Protein AF-S9PGM5-F1 (afdb_monomer)

Structure (mmCIF, N/CA/C/O backbone):
data_AF-S9PGM5-F1
#
_entry.id   AF-S9PGM5-F1
#
loop_
_atom_site.group_PDB
_atom_site.id
_atom_site.type_symbol
_atom_site.label_atom_id
_atom_site.label_alt_id
_atom_site.label_comp_id
_atom_site.label_asym_id
_atom_site.label_entity_id
_atom_site.label_seq_id
_atom_site.pdbx_PDB_ins_code
_atom_site.Cartn_x
_atom_site.Cartn_y
_atom_site.Cartn_z
_atom_site.occupancy
_atom_site.B_iso_or_equiv
_atom_site.auth_seq_id
_atom_site.auth_comp_id
_atom_site.auth_asym_id
_atom_site.auth_atom_id
_atom_site.pdbx_PDB_model_num
ATOM 1 N N . MET A 1 1 ? 6.949 8.025 16.332 1.00 60.84 1 MET A N 1
ATOM 2 C CA . MET A 1 1 ? 6.185 6.788 16.071 1.00 60.84 1 MET A CA 1
ATOM 3 C C . MET A 1 1 ? 4.899 7.222 15.397 1.00 60.84 1 MET A C 1
ATOM 5 O O . MET A 1 1 ? 4.249 8.088 15.962 1.00 60.84 1 MET A O 1
ATOM 9 N N . THR A 1 2 ? 4.579 6.719 14.207 1.00 70.44 2 THR A N 1
ATOM 10 C CA . THR A 1 2 ? 3.308 7.047 13.539 1.00 70.44 2 THR A CA 1
ATOM 11 C C . THR A 1 2 ? 2.239 6.068 14.009 1.00 70.44 2 THR A C 1
ATOM 13 O O . THR A 1 2 ? 2.473 4.860 14.025 1.00 70.44 2 THR A O 1
ATOM 16 N N . THR A 1 3 ? 1.085 6.575 14.420 1.00 79.44 3 THR A N 1
ATOM 17 C CA . THR A 1 3 ? -0.036 5.779 14.928 1.00 79.44 3 THR A CA 1
ATOM 18 C C . THR A 1 3 ? -1.001 5.384 13.809 1.00 79.44 3 THR A C 1
ATOM 20 O O . THR A 1 3 ? -1.098 6.050 12.777 1.00 79.44 3 THR A O 1
ATOM 23 N N . ALA A 1 4 ? -1.786 4.324 14.027 1.00 81.75 4 ALA A N 1
ATOM 24 C CA . ALA A 1 4 ? -2.851 3.932 13.097 1.00 81.75 4 ALA A CA 1
ATOM 25 C C . ALA A 1 4 ? -3.877 5.063 12.878 1.00 81.75 4 ALA A C 1
ATOM 27 O O . ALA A 1 4 ? -4.326 5.289 11.759 1.00 81.75 4 ALA A O 1
ATOM 28 N N . ALA A 1 5 ? -4.191 5.827 13.931 1.00 84.69 5 ALA A N 1
ATOM 29 C CA . ALA A 1 5 ? -5.116 6.956 13.859 1.00 84.69 5 ALA A CA 1
ATOM 30 C C . ALA A 1 5 ? -4.608 8.101 12.966 1.00 84.69 5 ALA A C 1
ATOM 32 O O . ALA A 1 5 ? -5.417 8.826 12.389 1.00 84.69 5 ALA A O 1
ATOM 33 N N . GLU A 1 6 ? -3.291 8.278 12.850 1.00 86.75 6 GLU A N 1
ATOM 34 C CA . GLU A 1 6 ? -2.687 9.255 11.937 1.00 86.75 6 GLU A CA 1
ATOM 35 C C . GLU A 1 6 ? -2.708 8.747 10.491 1.00 86.75 6 GLU A C 1
ATOM 37 O O . GLU A 1 6 ? -3.097 9.486 9.588 1.00 86.75 6 GLU A O 1
ATOM 42 N N . LEU A 1 7 ? -2.382 7.468 10.277 1.00 88.75 7 LEU A N 1
ATOM 43 C CA . LEU A 1 7 ? -2.389 6.836 8.951 1.00 88.75 7 LEU A CA 1
ATOM 44 C C . LEU A 1 7 ? -3.792 6.743 8.327 1.00 88.75 7 LEU A C 1
ATOM 46 O O . LEU A 1 7 ? -3.921 6.776 7.107 1.00 88.75 7 LEU A O 1
ATOM 50 N N . LEU A 1 8 ? -4.846 6.661 9.146 1.00 91.12 8 LEU A N 1
ATOM 51 C CA . LEU A 1 8 ? -6.242 6.691 8.685 1.00 91.12 8 LEU A CA 1
ATOM 52 C C . LEU A 1 8 ? -6.701 8.079 8.216 1.00 91.12 8 LEU A C 1
ATOM 54 O O . LEU A 1 8 ? -7.663 8.185 7.460 1.00 91.12 8 LEU A O 1
ATOM 58 N N . LYS A 1 9 ? -6.054 9.151 8.684 1.00 91.88 9 LYS A N 1
ATOM 59 C CA . LYS A 1 9 ? -6.465 10.535 8.391 1.00 91.88 9 LYS A CA 1
ATOM 60 C C . LYS A 1 9 ? -5.727 11.131 7.203 1.00 91.88 9 LYS A C 1
ATOM 62 O O . LYS A 1 9 ? -6.265 12.018 6.545 1.00 91.88 9 LYS A O 1
ATOM 67 N N . THR A 1 10 ? -4.516 10.652 6.938 1.00 89.00 10 THR A N 1
ATOM 68 C CA . THR A 1 10 ? -3.624 11.256 5.952 1.00 89.00 10 THR A CA 1
ATOM 69 C C . THR A 1 10 ? -3.140 10.199 4.964 1.00 89.00 10 THR A C 1
ATOM 71 O O . THR A 1 10 ? -2.532 9.214 5.387 1.00 89.00 10 THR A O 1
ATOM 74 N N . PRO A 1 11 ? -3.363 10.389 3.649 1.00 91.69 11 PRO A N 1
ATOM 75 C CA . PRO A 1 11 ? -2.775 9.526 2.634 1.00 91.69 11 PRO A CA 1
ATOM 76 C C . PRO A 1 11 ? -1.246 9.538 2.713 1.00 91.69 11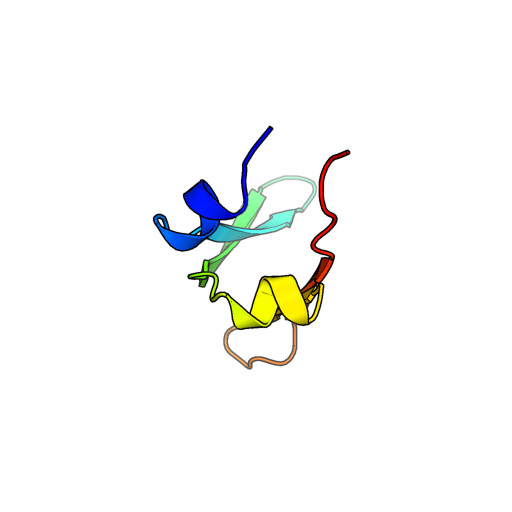 PRO A C 1
ATOM 78 O O . PRO A 1 11 ? -0.631 10.589 2.902 1.00 91.69 11 PRO A O 1
ATOM 81 N N . VAL A 1 12 ? -0.628 8.379 2.514 1.00 91.25 12 VAL A N 1
ATOM 82 C CA . VAL A 1 12 ? 0.826 8.246 2.407 1.00 91.25 12 VAL A CA 1
ATOM 83 C C . VAL A 1 12 ? 1.224 8.323 0.941 1.00 91.25 12 VAL A C 1
ATOM 85 O O . VAL A 1 12 ? 0.680 7.596 0.113 1.00 91.25 12 VAL A O 1
ATOM 88 N N . SER A 1 13 ? 2.175 9.201 0.628 1.00 93.25 13 SER A N 1
ATOM 89 C CA . SER A 1 13 ? 2.787 9.267 -0.700 1.00 93.25 13 SER A CA 1
ATOM 90 C C . SER A 1 13 ? 3.914 8.247 -0.810 1.00 93.25 13 SER A C 1
ATOM 92 O O . SER A 1 13 ? 4.732 8.118 0.103 1.00 93.25 13 SER A O 1
ATOM 94 N N . ILE A 1 14 ? 3.958 7.533 -1.927 1.00 92.62 14 ILE A N 1
ATOM 95 C CA . ILE A 1 14 ? 4.965 6.525 -2.241 1.00 92.62 14 ILE A CA 1
ATOM 96 C C . ILE A 1 14 ? 5.598 6.918 -3.567 1.00 92.62 14 ILE A C 1
ATOM 98 O O . ILE A 1 14 ? 4.918 6.990 -4.590 1.00 92.62 14 ILE A O 1
ATOM 102 N N . ASN A 1 15 ? 6.907 7.148 -3.529 1.00 92.75 15 ASN A N 1
ATOM 103 C CA . ASN A 1 15 ? 7.725 7.418 -4.701 1.00 92.75 15 ASN A CA 1
ATOM 104 C C . ASN A 1 15 ? 8.658 6.232 -4.920 1.00 92.75 15 ASN A C 1
ATOM 106 O O . ASN A 1 15 ? 9.387 5.836 -4.010 1.00 92.75 15 ASN A O 1
ATOM 110 N N . VAL A 1 16 ? 8.611 5.674 -6.119 1.00 90.69 16 VAL A N 1
ATOM 111 C CA . VAL A 1 16 ? 9.514 4.631 -6.587 1.00 90.69 16 VAL A CA 1
ATOM 112 C C . VAL A 1 16 ? 10.575 5.312 -7.425 1.00 90.69 16 VAL A C 1
ATOM 114 O O . VAL A 1 16 ? 10.260 6.029 -8.377 1.00 90.69 16 VAL A O 1
ATOM 117 N N . ILE A 1 17 ? 11.817 5.090 -7.035 1.00 90.88 17 ILE A N 1
ATOM 118 C CA . ILE A 1 17 ? 12.992 5.678 -7.653 1.00 90.88 17 ILE A CA 1
ATOM 119 C C . ILE A 1 17 ? 13.789 4.520 -8.237 1.00 90.88 17 ILE A C 1
ATOM 121 O O . ILE A 1 17 ? 14.015 3.525 -7.540 1.00 90.88 17 ILE A O 1
ATOM 125 N N . ASP A 1 18 ? 14.161 4.635 -9.506 1.00 86.94 18 ASP A N 1
ATOM 126 C CA . ASP A 1 18 ? 15.204 3.796 -10.074 1.00 86.94 18 ASP A CA 1
ATOM 127 C C . ASP A 1 18 ? 16.545 4.338 -9.585 1.00 86.94 18 ASP A C 1
ATOM 129 O O . ASP A 1 18 ? 16.864 5.507 -9.798 1.00 86.94 18 ASP A O 1
ATOM 133 N N . VAL A 1 19 ? 17.265 3.511 -8.831 1.00 87.88 19 VAL A N 1
ATOM 134 C CA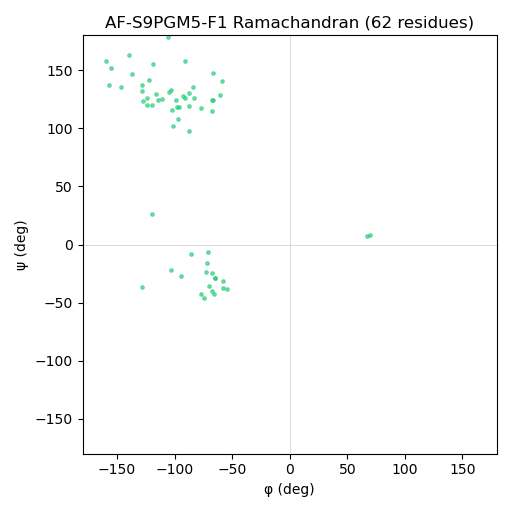 . VAL A 1 19 ? 18.529 3.897 -8.206 1.00 87.88 19 VAL A CA 1
ATOM 135 C C . VAL A 1 19 ? 19.643 3.306 -9.049 1.00 87.88 19 VAL A C 1
ATOM 137 O O . VAL A 1 19 ? 19.945 2.113 -8.941 1.00 87.88 19 VAL A O 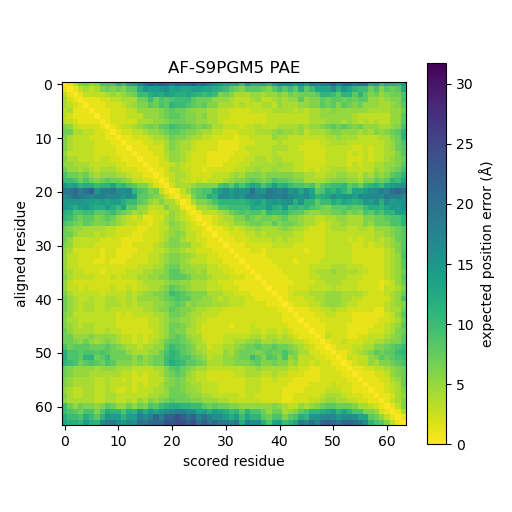1
ATOM 140 N N . ASP A 1 20 ? 20.265 4.143 -9.874 1.00 84.94 20 ASP A N 1
ATOM 141 C CA . ASP A 1 20 ? 21.506 3.806 -10.558 1.00 84.94 20 ASP A CA 1
ATOM 142 C C . ASP A 1 20 ? 22.709 4.537 -9.929 1.00 84.94 20 ASP A C 1
ATOM 144 O O . ASP A 1 20 ? 22.600 5.252 -8.933 1.00 84.94 20 ASP A O 1
ATOM 148 N N . ALA A 1 21 ? 23.915 4.292 -10.449 1.00 67.12 21 ALA A N 1
ATOM 149 C CA . ALA A 1 21 ? 25.136 4.858 -9.871 1.00 67.12 21 ALA A CA 1
ATOM 150 C C . ALA A 1 21 ? 25.292 6.378 -10.095 1.00 67.12 21 ALA A C 1
ATOM 152 O O . ALA A 1 21 ? 26.249 6.964 -9.582 1.00 67.12 21 ALA A O 1
ATOM 153 N N . PHE A 1 22 ? 24.412 7.006 -10.880 1.00 71.56 22 PHE A N 1
ATOM 154 C CA . PHE A 1 22 ? 24.582 8.362 -11.392 1.00 71.56 22 PHE A CA 1
ATOM 155 C C . PHE A 1 22 ? 23.380 9.277 -11.124 1.00 71.56 22 PHE A C 1
ATOM 157 O O . PHE A 1 22 ? 23.606 10.455 -10.839 1.00 71.56 22 PHE A O 1
ATOM 164 N N . PHE A 1 23 ? 22.145 8.776 -11.174 1.00 76.06 23 PHE A N 1
ATOM 165 C CA . PHE A 1 23 ? 20.919 9.544 -10.982 1.00 76.06 23 PHE A CA 1
ATOM 166 C C . PHE A 1 23 ? 19.817 8.711 -10.310 1.00 76.06 23 PHE A C 1
ATOM 168 O O . PHE A 1 23 ? 19.549 7.568 -10.667 1.00 76.06 23 PHE A O 1
ATOM 175 N N . ASP A 1 24 ? 19.156 9.337 -9.337 1.00 85.19 24 ASP A N 1
ATOM 176 C CA . ASP A 1 24 ? 17.938 8.826 -8.715 1.00 85.19 24 ASP A CA 1
ATOM 177 C C . ASP A 1 24 ? 16.734 9.312 -9.539 1.00 85.19 24 ASP A C 1
ATOM 179 O O . ASP A 1 24 ? 16.272 10.445 -9.361 1.00 85.19 24 ASP A O 1
ATOM 183 N N . ASP A 1 25 ? 16.225 8.468 -10.439 1.00 84.00 25 ASP A N 1
ATOM 184 C CA . ASP A 1 25 ? 15.142 8.821 -11.363 1.00 84.00 25 ASP A CA 1
ATOM 185 C C . ASP A 1 25 ? 13.770 8.365 -10.825 1.00 84.00 25 ASP A C 1
ATOM 187 O O . ASP A 1 25 ? 13.528 7.167 -10.649 1.00 84.00 25 ASP A O 1
ATOM 191 N N . PRO A 1 26 ? 12.811 9.278 -10.563 1.00 86.00 26 PRO A N 1
ATOM 192 C CA . PRO A 1 26 ? 11.462 8.891 -10.161 1.00 86.00 26 PRO A CA 1
ATOM 193 C C . PRO A 1 26 ? 10.729 8.188 -11.310 1.00 86.00 26 PRO A C 1
ATOM 195 O O . PRO A 1 26 ? 10.408 8.807 -12.325 1.00 86.00 26 PRO A O 1
ATOM 198 N N . ILE A 1 27 ? 10.405 6.908 -11.132 1.00 89.31 27 ILE A N 1
ATOM 199 C CA . ILE A 1 27 ? 9.737 6.092 -12.160 1.00 89.31 27 ILE A CA 1
ATOM 200 C C . ILE A 1 27 ? 8.245 5.889 -11.896 1.00 89.31 27 ILE A C 1
ATOM 202 O O . ILE A 1 27 ? 7.484 5.594 -12.819 1.00 89.31 27 ILE A O 1
ATOM 206 N N . PHE A 1 28 ? 7.799 6.042 -10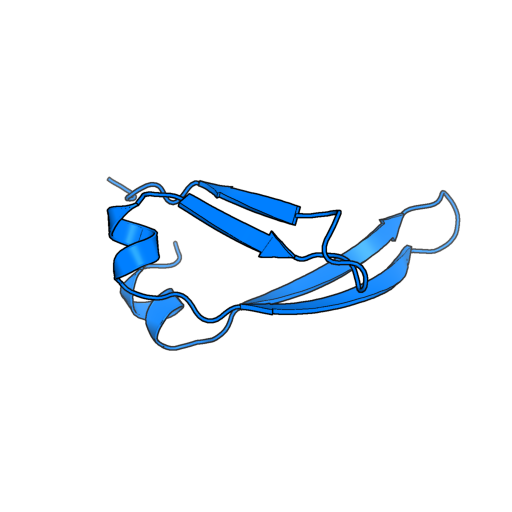.647 1.00 90.75 28 PHE A N 1
ATOM 207 C CA . PHE A 1 28 ? 6.390 5.897 -10.296 1.00 90.75 28 PHE A CA 1
ATOM 208 C C . PHE A 1 28 ? 6.052 6.638 -9.004 1.00 90.75 28 PHE A C 1
ATOM 210 O O . PHE A 1 28 ? 6.768 6.534 -8.011 1.00 90.75 28 PHE A O 1
ATOM 217 N N . THR A 1 29 ? 4.915 7.328 -8.987 1.00 92.75 29 THR A N 1
ATOM 218 C CA . THR A 1 29 ? 4.379 7.966 -7.783 1.00 92.75 29 THR A CA 1
ATOM 219 C C . THR A 1 29 ? 2.939 7.536 -7.588 1.00 92.75 29 THR A C 1
ATOM 221 O O . THR A 1 29 ? 2.126 7.598 -8.509 1.00 92.75 29 THR A O 1
ATOM 22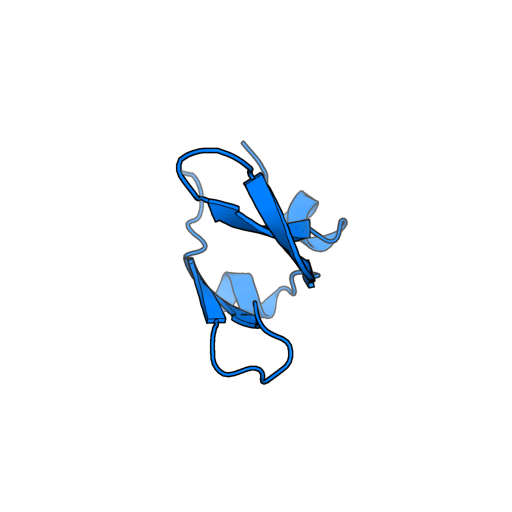4 N N . THR A 1 30 ? 2.612 7.128 -6.368 1.00 92.81 30 THR A N 1
ATOM 225 C CA . THR A 1 30 ? 1.249 6.788 -5.968 1.00 92.81 30 THR A CA 1
ATOM 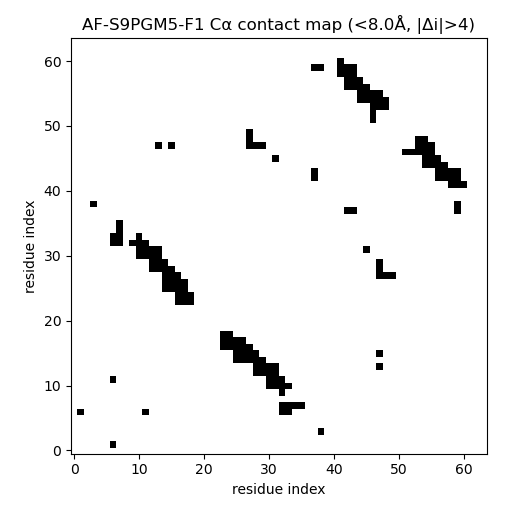226 C C . THR A 1 30 ? 0.956 7.301 -4.566 1.00 92.81 30 THR A C 1
ATOM 228 O O . THR A 1 30 ? 1.860 7.637 -3.802 1.00 92.81 30 THR A O 1
ATOM 231 N N . SER A 1 31 ? -0.322 7.362 -4.218 1.00 93.94 31 SER A N 1
ATOM 232 C CA . SER A 1 31 ? -0.774 7.649 -2.866 1.00 93.94 31 SER A CA 1
ATOM 233 C C . SER A 1 31 ? -1.645 6.508 -2.359 1.00 93.94 31 SER A C 1
ATOM 235 O O . SER A 1 31 ? -2.437 5.922 -3.099 1.00 93.94 31 SER A O 1
ATOM 237 N N . TYR A 1 32 ? -1.490 6.178 -1.080 1.00 94.06 32 TYR A N 1
ATOM 238 C CA . TYR A 1 32 ? -2.281 5.151 -0.421 1.00 94.06 32 TYR A CA 1
ATOM 239 C C . TYR A 1 32 ? -2.991 5.712 0.806 1.00 94.06 32 TYR A C 1
ATOM 241 O O . TYR A 1 32 ? -2.366 6.280 1.703 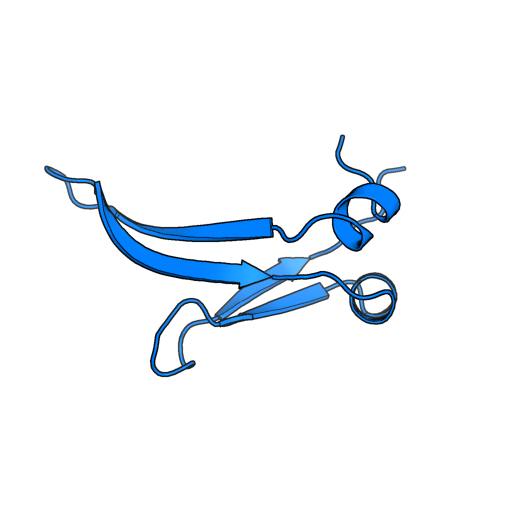1.00 94.06 32 TYR A O 1
ATOM 249 N N . SER A 1 33 ? -4.308 5.527 0.856 1.00 95.00 33 SER A N 1
ATOM 250 C CA . SER A 1 33 ? -5.130 5.849 2.020 1.00 95.00 33 SER A CA 1
ATOM 251 C C . SER A 1 33 ? -5.454 4.569 2.774 1.00 95.00 33 SER A C 1
ATOM 253 O O . SER A 1 33 ? -6.154 3.700 2.249 1.00 95.00 33 SER A O 1
ATOM 255 N N . PHE A 1 34 ? -4.960 4.473 4.006 1.00 93.50 34 PHE A N 1
ATOM 256 C CA . PHE A 1 34 ? -5.226 3.326 4.861 1.00 93.50 34 PHE A CA 1
ATOM 257 C C . PHE A 1 34 ? -6.697 3.247 5.252 1.00 93.50 34 PHE A C 1
ATOM 259 O O . PHE A 1 34 ? -7.374 4.258 5.446 1.00 93.50 34 PHE A O 1
ATOM 266 N N . LYS A 1 35 ? -7.173 2.015 5.408 1.00 93.06 35 LYS A N 1
ATOM 267 C CA . LYS A 1 35 ? -8.507 1.682 5.904 1.00 93.06 35 LYS A CA 1
ATOM 268 C C . LYS A 1 35 ? -8.380 0.866 7.179 1.00 93.06 35 LYS A C 1
ATOM 270 O O . LYS A 1 35 ? -7.398 0.159 7.375 1.00 93.06 35 LYS A O 1
ATOM 275 N N . GLU A 1 36 ? -9.409 0.894 8.020 1.00 91.25 36 GLU A N 1
ATOM 276 C CA . GLU A 1 36 ? -9.434 0.098 9.256 1.00 91.25 36 GLU A CA 1
ATOM 277 C C . GLU A 1 36 ? -9.197 -1.397 8.987 1.00 91.25 36 GLU A C 1
ATOM 279 O O . 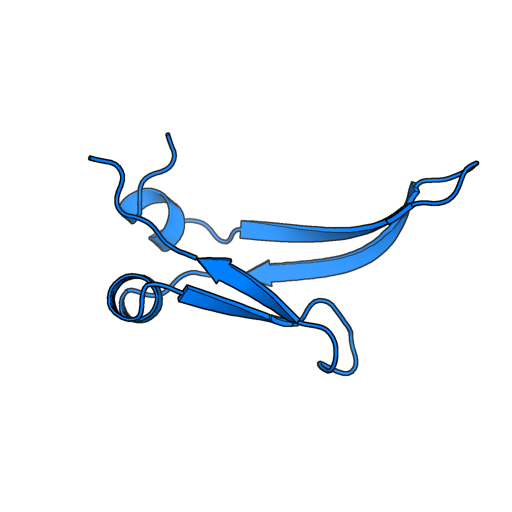GLU A 1 36 ? -8.450 -2.051 9.714 1.00 91.25 36 GLU A O 1
ATOM 284 N N . ALA A 1 37 ? -9.748 -1.911 7.881 1.00 90.19 37 ALA A N 1
ATOM 285 C CA . ALA A 1 37 ? -9.553 -3.289 7.437 1.00 90.19 37 ALA A CA 1
ATOM 286 C C . ALA A 1 37 ? -8.074 -3.661 7.215 1.00 90.19 37 ALA A C 1
ATOM 288 O O . ALA A 1 37 ? -7.700 -4.806 7.461 1.00 90.19 37 ALA A O 1
ATOM 289 N N . ASP A 1 38 ? -7.218 -2.717 6.811 1.00 91.62 38 ASP A N 1
ATOM 290 C CA . ASP A 1 38 ? -5.791 -2.979 6.580 1.00 91.62 38 ASP A CA 1
ATOM 291 C C . ASP A 1 38 ? -5.077 -3.300 7.897 1.00 91.62 38 ASP A C 1
ATOM 293 O O . ASP A 1 38 ? -4.261 -4.220 7.970 1.00 91.62 38 ASP A O 1
ATOM 297 N N . PHE A 1 39 ? -5.430 -2.582 8.968 1.00 89.38 39 PHE A N 1
ATOM 298 C CA . PHE A 1 39 ? -4.879 -2.805 10.305 1.00 89.38 39 PHE A CA 1
ATOM 299 C C . PHE A 1 39 ? -5.378 -4.113 10.918 1.00 89.38 39 PHE A C 1
ATOM 301 O O . PHE A 1 39 ? -4.605 -4.793 11.588 1.00 89.38 39 PHE A O 1
ATOM 308 N N . VAL A 1 40 ? -6.635 -4.493 10.654 1.00 89.50 40 VAL A N 1
ATOM 309 C CA . VAL A 1 40 ? -7.190 -5.797 11.062 1.00 89.50 40 VAL A CA 1
ATOM 310 C C . VAL A 1 40 ? -6.488 -6.940 10.327 1.00 89.50 40 VAL A C 1
ATOM 312 O O . VAL A 1 40 ? -6.118 -7.935 10.945 1.00 89.50 40 VAL A O 1
ATOM 315 N N . ASN A 1 41 ? -6.238 -6.779 9.026 1.00 90.69 41 ASN A N 1
ATOM 316 C CA . ASN A 1 41 ? -5.509 -7.753 8.212 1.00 90.69 41 ASN A CA 1
ATOM 317 C C . ASN A 1 41 ? -4.003 -7.796 8.532 1.00 90.69 41 ASN A C 1
ATOM 319 O O . ASN A 1 41 ? -3.310 -8.730 8.125 1.00 90.69 41 ASN A O 1
ATOM 323 N N . GLY A 1 42 ? -3.472 -6.778 9.219 1.00 90.62 42 GLY A N 1
ATOM 324 C CA . GLY A 1 42 ? -2.062 -6.668 9.601 1.00 90.62 42 GLY A CA 1
ATOM 325 C C . GLY A 1 42 ? -1.099 -6.48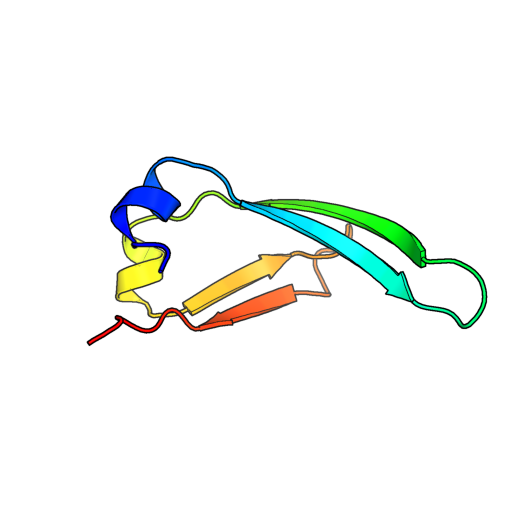0 8.423 1.00 90.62 42 GLY A C 1
ATOM 326 O O . GLY A 1 42 ? 0.121 -6.540 8.602 1.00 90.62 42 GLY A O 1
ATOM 327 N N . SER A 1 43 ? -1.611 -6.276 7.208 1.00 93.44 43 SER A N 1
ATOM 328 C CA . SER A 1 43 ? -0.801 -6.007 6.022 1.00 93.44 43 SER A CA 1
ATOM 329 C C . SER A 1 43 ? -1.602 -5.336 4.913 1.00 93.44 43 SER A C 1
ATOM 331 O O . SER A 1 43 ? -2.825 -5.455 4.854 1.00 93.44 43 SER A O 1
ATOM 333 N N . VAL A 1 44 ? -0.883 -4.661 4.019 1.00 94.00 44 VAL A N 1
ATOM 334 C CA . VAL A 1 44 ? -1.424 -4.016 2.821 1.00 94.00 44 VAL A CA 1
ATOM 335 C C . VAL A 1 44 ? -0.516 -4.281 1.623 1.00 94.00 44 VAL A C 1
ATOM 337 O O . VAL A 1 44 ? 0.705 -4.367 1.772 1.00 94.00 44 VAL A O 1
ATOM 340 N N . GLU A 1 45 ? -1.111 -4.398 0.438 1.00 94.56 45 GLU A N 1
ATOM 341 C CA . GLU A 1 45 ? -0.404 -4.463 -0.841 1.00 94.56 45 GLU A CA 1
ATOM 342 C C . GLU A 1 45 ? -0.731 -3.232 -1.684 1.00 94.56 45 GLU A C 1
ATOM 344 O O . GLU A 1 45 ? -1.896 -2.951 -1.963 1.00 94.56 45 GLU A O 1
ATOM 349 N N . ILE A 1 46 ? 0.304 -2.510 -2.103 1.00 93.62 46 ILE A N 1
ATOM 350 C CA . ILE A 1 46 ? 0.176 -1.248 -2.829 1.00 93.62 46 ILE A CA 1
ATOM 351 C C . ILE A 1 46 ? 0.839 -1.411 -4.198 1.00 93.62 46 ILE A C 1
ATOM 353 O O . ILE A 1 46 ? 2.033 -1.707 -4.243 1.00 93.62 46 ILE A O 1
ATOM 357 N N . PRO A 1 47 ? 0.118 -1.238 -5.318 1.00 93.38 47 PRO A N 1
ATOM 358 C CA . PRO A 1 47 ? 0.728 -1.233 -6.643 1.00 93.38 47 PRO A CA 1
ATOM 359 C C . PRO A 1 47 ? 1.758 -0.106 -6.761 1.00 93.38 47 PRO A C 1
ATOM 361 O O . PRO A 1 47 ? 1.458 1.047 -6.456 1.00 93.38 47 PRO A O 1
ATOM 364 N N . ILE A 1 48 ? 2.962 -0.446 -7.211 1.00 92.06 48 ILE A N 1
ATOM 365 C CA . ILE A 1 48 ? 4.096 0.477 -7.384 1.00 92.06 48 ILE A CA 1
ATOM 366 C C . ILE A 1 48 ? 4.570 0.525 -8.843 1.00 92.06 48 ILE A C 1
ATOM 368 O O . ILE A 1 48 ? 5.739 0.752 -9.132 1.00 92.06 48 ILE A O 1
ATOM 372 N N . SER A 1 49 ? 3.658 0.238 -9.766 1.00 91.50 49 SER A N 1
ATOM 373 C CA . SER A 1 49 ? 3.891 0.203 -11.209 1.00 91.50 49 SER A CA 1
ATOM 374 C C . SER A 1 49 ? 2.576 0.447 -11.944 1.00 91.50 49 SER A C 1
ATOM 376 O O . SER A 1 49 ? 1.503 0.114 -11.434 1.00 91.50 49 SER A O 1
ATOM 378 N N . SER A 1 50 ? 2.655 1.013 -13.149 1.00 85.56 50 SER A N 1
ATOM 379 C CA . SER A 1 50 ? 1.476 1.335 -13.964 1.00 85.56 50 SER A CA 1
ATOM 380 C C . SER A 1 50 ? 0.728 0.100 -14.476 1.00 85.56 50 SER A C 1
ATOM 382 O O . SER A 1 50 ? -0.466 0.184 -14.746 1.00 85.56 50 SER A O 1
ATOM 384 N N . ASP A 1 51 ? 1.408 -1.042 -14.603 1.00 88.31 51 ASP A N 1
ATOM 385 C CA . ASP A 1 51 ? 0.812 -2.325 -15.000 1.00 88.31 51 ASP A CA 1
ATOM 386 C C . ASP A 1 51 ? 0.223 -3.112 -13.811 1.00 88.31 51 ASP A C 1
ATOM 388 O O . ASP A 1 51 ? -0.460 -4.118 -14.004 1.00 88.31 51 ASP A O 1
ATOM 392 N N . GLY A 1 52 ? 0.461 -2.648 -12.578 1.00 83.56 52 GLY A N 1
ATOM 393 C CA . GLY A 1 52 ? -0.007 -3.280 -11.347 1.00 83.56 52 GLY A CA 1
ATOM 394 C C . GLY A 1 52 ? 0.677 -4.608 -11.007 1.00 83.56 52 GLY A C 1
ATOM 395 O O . GLY A 1 52 ? 0.240 -5.284 -10.069 1.00 83.56 52 GLY A O 1
ATOM 396 N N . VAL A 1 53 ? 1.729 -4.989 -11.739 1.00 90.31 53 VAL A N 1
ATOM 397 C CA . VAL A 1 53 ? 2.459 -6.247 -11.532 1.00 90.31 53 VAL A CA 1
ATOM 398 C C . VAL A 1 53 ? 3.335 -6.141 -10.290 1.00 90.31 53 VAL A C 1
ATOM 400 O O . VAL A 1 53 ? 3.309 -7.021 -9.426 1.00 90.31 53 VAL A O 1
ATOM 403 N N . SER A 1 54 ? 4.065 -5.034 -10.159 1.00 91.44 54 SER A N 1
ATOM 404 C CA . SER A 1 54 ? 4.917 -4.773 -9.002 1.00 91.44 54 SER A CA 1
ATOM 405 C C . SER A 1 54 ? 4.097 -4.183 -7.862 1.00 91.44 54 SER A C 1
ATOM 407 O O . SER A 1 54 ? 3.426 -3.157 -8.023 1.00 91.44 54 SER A O 1
ATOM 409 N N . LYS A 1 55 ? 4.178 -4.816 -6.688 1.00 94.12 55 LYS A N 1
ATOM 410 C CA . LYS A 1 55 ? 3.471 -4.406 -5.472 1.00 94.12 55 LYS A CA 1
ATOM 411 C C . LYS A 1 55 ? 4.426 -4.277 -4.292 1.00 94.12 55 LYS A C 1
ATOM 413 O O . LYS A 1 55 ? 5.246 -5.158 -4.046 1.00 94.12 55 LYS A O 1
ATOM 418 N N . LEU A 1 56 ? 4.254 -3.216 -3.514 1.00 92.50 56 LEU A N 1
ATOM 419 C CA . LEU A 1 56 ? 4.866 -3.040 -2.206 1.00 92.50 56 LEU A CA 1
ATOM 420 C C . LEU A 1 56 ? 3.960 -3.664 -1.146 1.00 92.50 56 LEU A C 1
ATOM 422 O O . LEU A 1 56 ? 2.820 -3.233 -0.966 1.00 92.50 56 LEU A O 1
ATOM 426 N N . LYS A 1 57 ? 4.469 -4.665 -0.428 1.00 93.94 57 LYS A N 1
ATOM 427 C CA . LYS A 1 57 ? 3.767 -5.259 0.709 1.00 93.94 57 LYS A CA 1
ATOM 428 C C . LYS A 1 57 ? 4.284 -4.665 2.010 1.00 93.94 57 LYS A C 1
ATOM 430 O O . LYS A 1 57 ? 5.450 -4.845 2.351 1.00 93.94 57 LYS A O 1
ATOM 435 N N . LEU A 1 58 ? 3.409 -3.998 2.754 1.00 90.62 58 LEU A N 1
ATOM 436 C CA . LEU A 1 58 ? 3.727 -3.454 4.070 1.00 90.62 58 LEU A CA 1
ATOM 437 C C . LEU A 1 58 ? 3.084 -4.317 5.147 1.00 90.62 58 LEU A C 1
ATOM 439 O O . LEU A 1 58 ? 1.896 -4.634 5.081 1.00 90.62 58 LEU A O 1
ATOM 443 N N . ARG A 1 59 ? 3.872 -4.686 6.156 1.00 91.62 59 ARG A N 1
ATOM 444 C CA . ARG A 1 59 ? 3.372 -5.329 7.371 1.00 91.62 59 ARG A CA 1
ATOM 445 C C . ARG A 1 59 ? 3.044 -4.249 8.394 1.00 91.62 59 ARG A C 1
ATOM 447 O O . ARG A 1 59 ? 3.900 -3.434 8.721 1.00 91.62 59 ARG A O 1
ATOM 454 N N . LEU A 1 60 ? 1.824 -4.272 8.912 1.00 88.19 60 LEU A N 1
ATOM 455 C CA . LEU A 1 60 ? 1.362 -3.347 9.936 1.00 88.19 60 LEU A CA 1
ATOM 456 C C . LEU A 1 60 ? 1.499 -4.032 11.293 1.00 88.19 60 LEU A C 1
ATOM 458 O O . LEU A 1 60 ? 0.780 -4.978 11.606 1.00 88.19 60 LEU A O 1
ATOM 462 N N . THR A 1 61 ? 2.468 -3.587 12.085 1.00 80.44 61 THR A N 1
ATOM 463 C CA . THR A 1 61 ? 2.680 -4.066 13.454 1.00 80.44 61 THR A CA 1
ATOM 464 C C . THR A 1 61 ? 2.163 -3.031 14.437 1.00 80.44 61 THR A C 1
ATOM 466 O O . THR A 1 61 ? 2.489 -1.851 14.314 1.00 80.44 61 THR A O 1
ATOM 469 N N . GLN A 1 62 ? 1.393 -3.465 15.433 1.00 68.56 62 GLN A N 1
ATOM 470 C CA . GLN A 1 62 ? 1.075 -2.602 16.565 1.00 68.56 62 GLN A CA 1
ATOM 471 C C . GLN A 1 62 ? 2.361 -2.352 17.356 1.00 68.56 62 GLN A C 1
ATOM 473 O O . GLN A 1 62 ? 3.048 -3.299 17.741 1.00 68.56 62 GLN A O 1
ATOM 478 N N . ALA A 1 63 ? 2.711 -1.080 17.541 1.00 63.88 63 ALA A N 1
ATOM 479 C CA . ALA A 1 63 ? 3.747 -0.711 18.490 1.00 63.88 63 ALA A CA 1
ATOM 480 C C . ALA A 1 63 ? 3.234 -1.029 19.904 1.00 63.88 63 ALA A C 1
ATOM 482 O O . ALA A 1 63 ? 2.132 -0.603 20.250 1.00 63.88 63 ALA A O 1
ATOM 483 N N . GLN A 1 64 ? 4.000 -1.831 20.652 1.00 51.38 64 GLN A N 1
ATOM 484 C CA . GLN A 1 64 ? 3.764 -2.107 22.074 1.00 51.38 64 GLN A CA 1
ATOM 485 C C . GLN A 1 64 ? 4.001 -0.865 22.929 1.00 51.38 64 GLN A C 1
ATOM 487 O O . GLN A 1 64 ? 4.927 -0.091 22.591 1.00 51.38 64 GLN A O 1
#

Radius of gyration: 13.75 Å; Cα contacts (8 Å, |Δi|>4): 85; chains: 1; bounding box: 35×19×37 Å

Sequence (64 aa):
MTTAAELLKTPVSINVIDVDAFFDDPIFTTSYSFKEADFVNGSVEIPISSDGVSKLKLRLTQAQ

Solvent-accessible surface area (backbone atoms only — not comparable to full-atom values): 4157 Å² total; per-residue (Å²): 136,91,49,71,76,54,43,58,73,44,67,46,77,46,78,42,61,49,78,58,102,84,53,79,43,78,76,36,76,48,74,48,70,55,52,74,66,36,63,75,67,31,38,48,78,42,64,65,42,97,85,54,78,47,61,50,75,47,77,55,74,86,83,128

Secondary structure (DSSP, 8-state):
---HHHHTTSPEEEEEEEE-SS-EEEEEEEEE---HHHHHHTEEEEE-STTS-SEEEEE-PPP-

Nearest PDB structures (foldseek):
  1gnk-assembly1_A  TM=3.871E-01  e=5.528E+00  Escherichia coli
  5wob-assembly4_V  TM=3.022E-01  e=4.001E+00  Mus musculoides
  1bxn-assembly1_I  TM=3.385E-01  e=8.147E+00  Cupriavidus necator

Foldseek 3Di:
DDDPVNLQVDKDKDWDFDDDPPDTHTPFIDIDHDDPVCVVVQKDWAQGDPVSPDTDIDGHDDDD

pLDDT: mean 87.08, std 8.95, range [51.38, 95.0]

Organism: Cystobacter fuscus (strain ATCC 25194 / DSM 2262 / NBRC 100088 / M29) (NCBI:txid1242864)

Mean predicted aligned error: 5.1 Å